Protein AF-A0A2G6KUJ3-F1 (afdb_monomer_lite)

Radius of gyration: 13.65 Å; chains: 1; bounding box: 35×19×34 Å

pLDDT: mean 89.56, std 5.61, range [70.75, 97.12]

Structure (mmCIF, N/CA/C/O backbone):
data_AF-A0A2G6KUJ3-F1
#
_entry.id   AF-A0A2G6KUJ3-F1
#
loop_
_atom_site.group_PDB
_atom_site.id
_atom_site.type_symbol
_atom_site.label_atom_id
_atom_site.label_alt_id
_atom_site.label_comp_id
_atom_site.label_asym_id
_atom_site.label_entity_id
_atom_site.label_seq_id
_atom_site.pdbx_PDB_ins_code
_atom_site.Cartn_x
_atom_site.Cartn_y
_atom_site.Cartn_z
_atom_site.occupancy
_atom_site.B_iso_or_equiv
_atom_site.auth_seq_id
_atom_site.auth_comp_id
_atom_site.auth_asym_id
_atom_site.auth_atom_id
_atom_site.pdbx_PDB_model_num
ATOM 1 N N . ARG A 1 1 ? -14.799 12.936 9.812 1.00 70.75 1 ARG A N 1
ATOM 2 C CA . ARG A 1 1 ? -13.866 11.828 10.154 1.00 70.75 1 ARG A CA 1
ATOM 3 C C . ARG A 1 1 ? -14.142 10.688 9.171 1.00 70.75 1 ARG A C 1
ATOM 5 O O . ARG A 1 1 ? -15.269 10.224 9.173 1.00 70.75 1 ARG A O 1
ATOM 12 N N . LEU A 1 2 ? -13.198 10.308 8.293 1.00 88.88 2 LEU A N 1
ATOM 13 C CA . LEU A 1 2 ? -13.476 9.372 7.179 1.00 88.88 2 LEU A CA 1
ATOM 14 C C . LEU A 1 2 ? -13.807 7.937 7.626 1.00 88.88 2 LEU A C 1
ATOM 16 O O . LEU A 1 2 ? -14.559 7.251 6.946 1.00 88.88 2 LEU A O 1
ATOM 20 N N . PHE A 1 3 ? -13.266 7.492 8.765 1.00 91.50 3 PHE A N 1
ATOM 21 C CA . PHE A 1 3 ? -13.503 6.149 9.296 1.00 91.50 3 PHE A CA 1
ATOM 22 C C . PHE A 1 3 ? -13.989 6.195 10.751 1.00 91.50 3 PHE A C 1
ATOM 24 O O . PHE A 1 3 ? -13.421 6.954 11.554 1.00 91.50 3 PHE A O 1
ATOM 31 N N . PRO A 1 4 ? -14.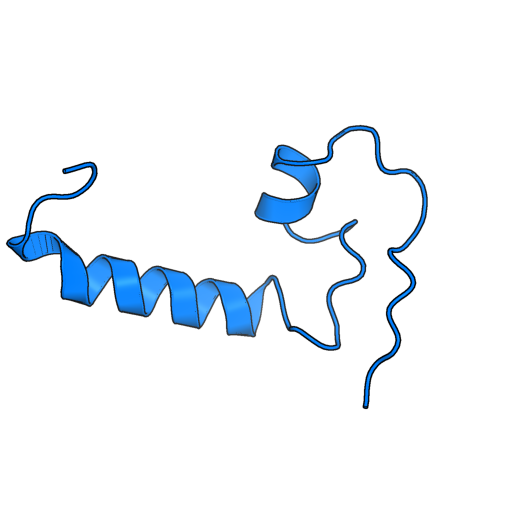995 5.375 11.110 1.00 95.12 4 PRO A N 1
ATOM 32 C CA . PRO A 1 4 ? -15.506 5.281 12.474 1.00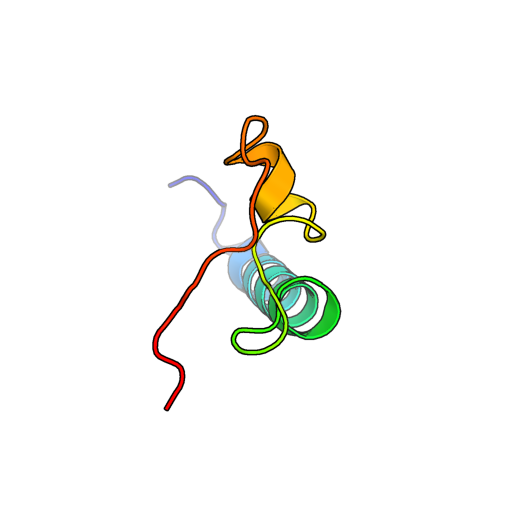 95.12 4 PRO A CA 1
ATOM 33 C C . PRO A 1 4 ? -14.451 4.660 13.411 1.00 95.12 4 PRO A C 1
ATOM 35 O O . PRO A 1 4 ? -13.602 3.880 12.964 1.00 95.12 4 PRO A O 1
ATOM 38 N N . ARG A 1 5 ? -14.453 5.045 14.699 1.00 93.81 5 ARG A N 1
ATOM 39 C CA . ARG A 1 5 ? -13.364 4.722 15.650 1.00 93.81 5 ARG A CA 1
ATOM 40 C C . ARG A 1 5 ? -13.208 3.222 15.857 1.00 93.81 5 ARG A C 1
ATOM 42 O O . ARG A 1 5 ? -12.084 2.749 15.998 1.00 93.81 5 ARG A O 1
ATOM 49 N N . GLU A 1 6 ? -14.312 2.485 15.836 1.00 95.94 6 GLU A N 1
ATOM 50 C CA . GLU A 1 6 ? -14.326 1.042 16.077 1.00 95.94 6 GLU A CA 1
ATOM 51 C C . GLU A 1 6 ? -13.536 0.285 14.999 1.00 95.94 6 GLU A C 1
ATOM 53 O O . GLU A 1 6 ? -12.992 -0.785 15.257 1.00 95.94 6 GLU A O 1
ATOM 58 N N . ARG A 1 7 ? -13.410 0.852 13.789 1.00 95.25 7 ARG A N 1
ATOM 59 C CA . ARG A 1 7 ? -12.702 0.217 12.665 1.00 95.25 7 ARG A CA 1
ATOM 60 C C . ARG A 1 7 ? -11.214 0.546 12.597 1.00 95.25 7 ARG A C 1
ATOM 62 O O . ARG A 1 7 ? -10.519 -0.026 11.763 1.00 95.25 7 ARG A O 1
ATOM 69 N N . TRP A 1 8 ? -10.711 1.444 13.441 1.00 95.88 8 TRP A N 1
ATOM 70 C CA . TRP A 1 8 ? -9.341 1.954 13.335 1.00 95.88 8 TRP A CA 1
ATOM 71 C C . TRP A 1 8 ? -8.276 0.867 13.435 1.00 95.88 8 TRP A C 1
ATOM 73 O O . TRP A 1 8 ? -7.380 0.838 12.599 1.00 95.88 8 TRP A O 1
ATOM 83 N N . ASN A 1 9 ? -8.401 -0.048 14.400 1.00 96.56 9 ASN A N 1
ATOM 84 C CA . ASN A 1 9 ? -7.428 -1.127 14.584 1.00 96.56 9 ASN A CA 1
ATOM 85 C C . ASN A 1 9 ? -7.385 -2.045 13.347 1.00 96.56 9 ASN A C 1
ATOM 87 O O . ASN A 1 9 ? -6.330 -2.270 12.759 1.00 96.56 9 ASN A O 1
ATOM 91 N N . LYS A 1 10 ? -8.562 -2.466 12.865 1.00 96.81 10 LYS A N 1
ATOM 92 C CA . LYS A 1 10 ? -8.674 -3.311 11.671 1.00 96.81 10 LYS A CA 1
ATOM 93 C C . LYS A 1 10 ? -8.100 -2.628 10.426 1.00 96.8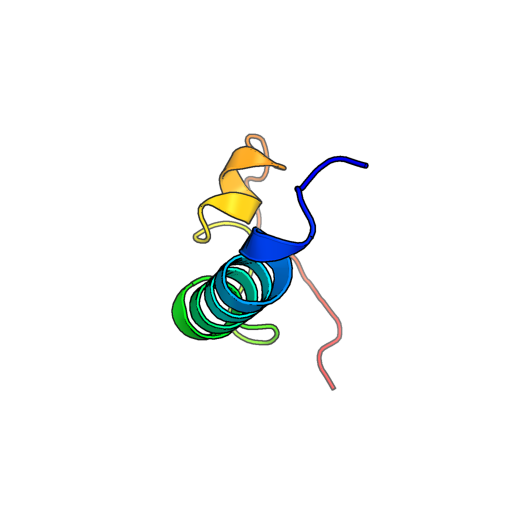1 10 LYS A C 1
ATOM 95 O O . LYS A 1 10 ? -7.301 -3.236 9.722 1.00 96.81 10 LYS A O 1
ATOM 100 N N . LEU A 1 11 ? -8.466 -1.368 10.179 1.00 96.31 11 LEU A N 1
ATOM 101 C CA . LEU A 1 11 ? -7.981 -0.606 9.023 1.00 96.31 11 LEU A CA 1
ATOM 102 C C . LEU A 1 11 ? -6.470 -0.377 9.079 1.00 96.31 11 LEU A C 1
ATOM 104 O O . LEU A 1 11 ? -5.787 -0.515 8.069 1.00 96.31 11 LEU A O 1
A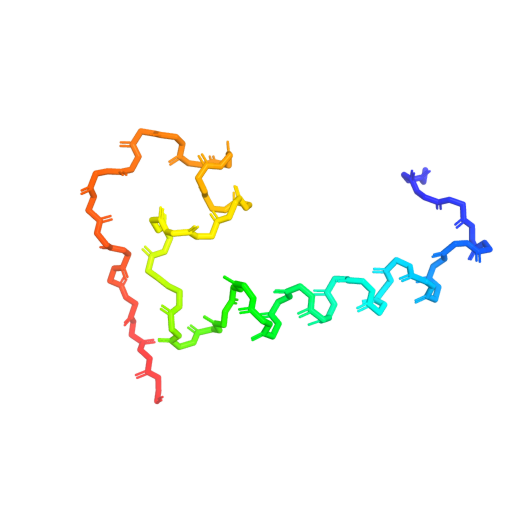TOM 108 N N . HIS A 1 12 ? -5.944 -0.053 10.257 1.00 95.56 12 HIS A N 1
ATOM 109 C CA . HIS A 1 12 ? -4.515 0.144 10.460 1.00 95.56 12 HIS A CA 1
ATOM 110 C C . HIS A 1 12 ? -3.717 -1.111 10.085 1.00 95.56 12 HIS A C 1
ATOM 112 O O . HIS A 1 12 ? -2.779 -1.028 9.293 1.00 95.56 12 HIS A O 1
ATOM 118 N N . LEU A 1 13 ? -4.138 -2.276 10.585 1.00 97.12 13 LEU A N 1
ATOM 119 C CA . LEU A 1 13 ? -3.504 -3.552 10.259 1.00 97.12 13 LEU A CA 1
ATOM 120 C C . LEU A 1 13 ? -3.624 -3.888 8.769 1.00 97.12 13 LEU A C 1
ATOM 122 O O . LEU A 1 13 ? -2.633 -4.275 8.157 1.00 97.12 13 LEU A O 1
ATOM 126 N N . GLN A 1 14 ? -4.793 -3.666 8.159 1.00 96.25 14 GLN A N 1
ATOM 127 C CA . GLN A 1 14 ? -4.987 -3.861 6.717 1.00 96.25 14 GLN A CA 1
ATOM 128 C C . GLN A 1 14 ? -4.004 -3.026 5.883 1.00 96.25 14 GLN A C 1
ATOM 130 O O . GLN A 1 14 ? -3.417 -3.544 4.936 1.00 96.25 14 GLN A O 1
ATOM 135 N N . ILE A 1 15 ? -3.774 -1.762 6.255 1.00 94.62 15 ILE A N 1
ATOM 136 C CA . ILE A 1 15 ? -2.818 -0.884 5.565 1.00 94.62 15 ILE A CA 1
ATOM 137 C C . ILE A 1 15 ? -1.379 -1.388 5.745 1.00 94.62 15 ILE A C 1
ATOM 139 O O . ILE A 1 15 ? -0.609 -1.375 4.784 1.00 94.62 15 ILE A O 1
ATOM 143 N N . ILE A 1 16 ? -1.010 -1.854 6.944 1.00 95.56 16 ILE A N 1
ATOM 144 C CA . ILE A 1 16 ? 0.329 -2.401 7.211 1.00 95.56 16 ILE A CA 1
ATOM 145 C C . ILE A 1 16 ? 0.585 -3.660 6.384 1.00 95.56 16 ILE A C 1
ATOM 147 O O . ILE A 1 16 ? 1.626 -3.744 5.731 1.00 95.56 16 ILE A O 1
ATOM 151 N N . TYR A 1 17 ? -0.335 -4.627 6.410 1.00 96.12 17 TYR A N 1
ATOM 152 C CA . TYR A 1 17 ? -0.179 -5.877 5.664 1.00 96.12 17 TYR A CA 1
ATOM 153 C C . TYR A 1 17 ? -0.103 -5.606 4.165 1.00 96.12 17 TYR A C 1
ATOM 155 O O . TYR A 1 17 ? 0.866 -6.007 3.524 1.00 96.12 17 TYR A O 1
ATOM 163 N N . TYR A 1 18 ? -1.007 -4.771 3.645 1.00 94.69 18 TYR A N 1
ATOM 164 C CA . TYR A 1 18 ? -0.961 -4.363 2.246 1.00 94.69 18 TYR A CA 1
ATOM 165 C C . TYR A 1 18 ? 0.373 -3.693 1.875 1.00 94.69 18 TYR A C 1
ATOM 167 O O . TYR A 1 18 ? 0.982 -4.015 0.855 1.00 94.69 18 TYR A O 1
ATOM 175 N N . GLY A 1 19 ? 0.861 -2.764 2.702 1.00 92.69 19 GLY A N 1
ATOM 176 C CA . GLY A 1 19 ? 2.133 -2.082 2.461 1.00 92.69 19 GLY A CA 1
ATOM 177 C C . GLY A 1 19 ? 3.330 -3.036 2.451 1.00 92.69 19 GLY A C 1
ATOM 178 O O . GLY A 1 19 ? 4.269 -2.831 1.687 1.00 92.69 19 GLY A O 1
ATOM 179 N N . ARG A 1 20 ? 3.294 -4.095 3.264 1.00 92.19 20 ARG A N 1
ATOM 180 C CA . ARG A 1 20 ? 4.358 -5.105 3.326 1.00 92.19 20 ARG A CA 1
ATOM 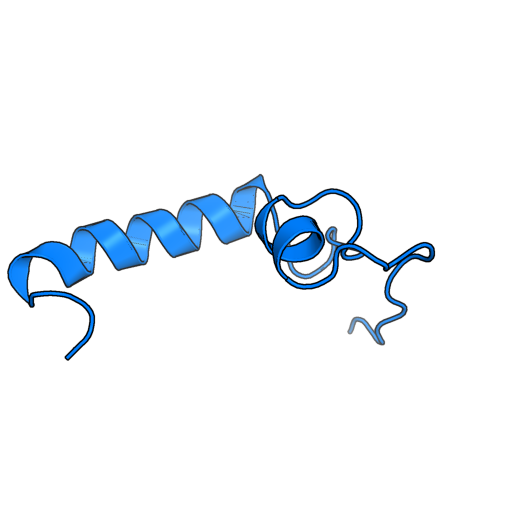181 C C . ARG A 1 20 ? 4.330 -6.061 2.140 1.00 92.19 20 ARG A C 1
ATOM 183 O O . ARG A 1 20 ? 5.388 -6.331 1.582 1.00 92.19 20 ARG A O 1
ATOM 190 N N . GLU A 1 21 ? 3.151 -6.539 1.764 1.00 92.31 21 GLU A N 1
ATOM 191 C CA . GLU A 1 21 ? 2.995 -7.578 0.741 1.00 92.31 21 GLU A CA 1
ATOM 192 C C . GLU A 1 21 ? 2.970 -7.004 -0.680 1.00 92.31 21 GLU A C 1
ATOM 194 O O . GLU A 1 21 ? 3.581 -7.569 -1.582 1.00 92.31 21 GLU A O 1
ATOM 199 N N . HIS A 1 22 ? 2.320 -5.854 -0.885 1.00 91.19 22 HIS A N 1
ATOM 200 C CA . HIS A 1 22 ? 2.030 -5.334 -2.226 1.00 91.19 22 HIS A CA 1
ATOM 201 C C . HIS A 1 22 ? 2.746 -4.023 -2.565 1.00 91.19 22 HIS A C 1
ATOM 203 O O . HIS A 1 22 ? 2.970 -3.732 -3.739 1.00 91.19 22 HIS A O 1
ATOM 209 N N . CYS A 1 23 ? 3.105 -3.198 -1.575 1.00 91.38 23 CYS A N 1
ATOM 210 C CA . CYS A 1 23 ? 3.742 -1.899 -1.824 1.00 91.38 23 CYS A CA 1
ATOM 211 C C . CYS A 1 23 ? 4.989 -1.652 -0.950 1.00 91.38 23 CYS A C 1
ATOM 213 O O . CYS A 1 23 ? 5.059 -0.643 -0.237 1.00 91.38 23 CYS A O 1
ATOM 215 N N . PRO A 1 24 ? 6.010 -2.528 -1.020 1.00 89.12 24 PRO A N 1
ATOM 216 C CA . PRO A 1 24 ? 7.198 -2.404 -0.186 1.00 89.12 24 PRO A CA 1
ATOM 217 C C . PRO A 1 24 ? 7.990 -1.137 -0.525 1.00 89.12 24 PRO A C 1
ATOM 219 O O . PRO A 1 24 ? 8.214 -0.821 -1.693 1.00 89.12 24 PRO A O 1
ATOM 222 N N . ALA A 1 25 ? 8.511 -0.444 0.490 1.00 86.06 25 ALA A N 1
ATOM 223 C CA . ALA A 1 25 ? 9.232 0.824 0.314 1.00 86.06 25 ALA A CA 1
ATOM 224 C C . ALA A 1 25 ? 10.436 0.725 -0.647 1.00 86.06 25 ALA A C 1
ATOM 226 O O . ALA A 1 25 ? 10.728 1.657 -1.401 1.00 86.06 25 ALA A O 1
ATOM 227 N N . ARG A 1 26 ? 11.132 -0.420 -0.641 1.00 84.31 26 ARG A N 1
ATOM 228 C CA . ARG A 1 26 ? 12.279 -0.685 -1.521 1.00 84.31 26 ARG A CA 1
ATOM 229 C C . ARG A 1 26 ? 11.935 -1.494 -2.771 1.00 84.31 26 ARG A C 1
ATOM 231 O O . ARG A 1 26 ? 12.686 -1.396 -3.731 1.00 84.31 26 ARG A O 1
ATOM 238 N N . GLY A 1 27 ? 10.838 -2.245 -2.800 1.00 83.88 27 GLY A N 1
ATOM 239 C CA . GLY A 1 27 ? 10.471 -3.062 -3.967 1.00 83.88 27 GLY A CA 1
ATOM 240 C C . GLY A 1 27 ? 9.475 -2.383 -4.907 1.00 83.88 27 GLY A C 1
ATOM 241 O O . GLY A 1 27 ? 9.406 -2.723 -6.078 1.00 83.88 27 GLY A O 1
ATOM 242 N N . CYS A 1 28 ? 8.732 -1.382 -4.434 1.00 86.38 28 CYS A N 1
ATOM 243 C CA . CYS A 1 28 ? 7.700 -0.748 -5.237 1.00 86.38 28 CYS A CA 1
ATOM 244 C C . CYS A 1 28 ? 8.277 0.355 -6.135 1.00 86.38 28 CYS A C 1
ATOM 246 O O . CYS A 1 28 ? 8.746 1.396 -5.666 1.00 86.38 28 CYS A O 1
ATOM 248 N N . TYR A 1 29 ? 8.177 0.153 -7.449 1.00 86.88 29 TYR A N 1
ATOM 249 C CA . TYR A 1 29 ? 8.519 1.154 -8.467 1.00 86.88 29 TYR A CA 1
ATOM 250 C C . TYR A 1 29 ? 7.299 1.936 -8.977 1.00 86.88 29 TYR A C 1
ATOM 252 O O . TYR A 1 29 ? 7.404 2.751 -9.896 1.00 86.88 29 TYR A O 1
ATOM 260 N N . GLY A 1 30 ? 6.137 1.734 -8.350 1.00 84.56 30 GLY A N 1
ATOM 261 C CA . GLY A 1 30 ? 4.896 2.438 -8.660 1.00 84.56 30 GLY A CA 1
ATOM 262 C C . GLY A 1 30 ? 4.225 2.012 -9.965 1.00 84.56 30 GLY A C 1
ATOM 263 O O . GLY A 1 30 ? 3.475 2.807 -10.518 1.00 84.56 30 GLY A O 1
ATOM 264 N N . LEU A 1 31 ? 4.526 0.809 -10.459 1.00 84.00 31 LEU A N 1
ATOM 265 C CA . LEU A 1 31 ? 3.932 0.233 -11.671 1.00 84.00 31 LEU A CA 1
ATOM 266 C C . LEU A 1 31 ? 3.051 -0.986 -11.369 1.00 84.00 31 LEU A C 1
ATOM 268 O O . LEU A 1 31 ? 2.055 -1.200 -12.048 1.00 84.00 31 LEU A O 1
ATOM 272 N N . GLU A 1 32 ? 3.413 -1.758 -10.346 1.00 84.19 32 GLU A N 1
ATOM 273 C CA . GLU A 1 32 ? 2.803 -3.065 -10.072 1.00 84.19 32 GLU A CA 1
ATOM 274 C C . GLU A 1 32 ? 1.748 -3.007 -8.966 1.00 84.19 32 GLU A C 1
ATOM 276 O O . GLU A 1 32 ? 0.762 -3.727 -9.023 1.00 84.19 32 GLU A O 1
ATOM 281 N N . CYS A 1 33 ? 1.924 -2.129 -7.974 1.00 89.75 33 CYS A N 1
ATOM 282 C CA . CYS A 1 33 ? 1.013 -2.051 -6.835 1.00 89.75 33 CYS A CA 1
ATOM 283 C C . CYS A 1 33 ? -0.337 -1.426 -7.229 1.00 89.75 33 CYS A C 1
ATOM 285 O O . CYS A 1 33 ? -0.360 -0.369 -7.870 1.00 89.75 33 CYS A O 1
ATOM 287 N N . ASP A 1 34 ? -1.453 -2.012 -6.784 1.00 90.12 34 ASP A N 1
ATOM 288 C CA . ASP A 1 34 ? -2.807 -1.563 -7.151 1.00 90.12 34 ASP A CA 1
ATOM 289 C C . ASP A 1 34 ? -3.067 -0.110 -6.756 1.00 90.12 34 ASP A C 1
ATOM 291 O O . ASP A 1 34 ? -3.556 0.685 -7.560 1.00 90.12 34 ASP A O 1
ATOM 295 N N . ILE A 1 35 ? -2.659 0.280 -5.544 1.00 91.00 35 ILE A N 1
ATOM 296 C CA . ILE A 1 35 ? -2.745 1.676 -5.086 1.00 91.00 35 ILE A CA 1
ATOM 297 C C . ILE A 1 35 ? -1.962 2.604 -6.024 1.00 91.00 35 ILE A C 1
ATOM 299 O O . ILE A 1 35 ? -2.448 3.657 -6.422 1.00 91.00 35 ILE A O 1
ATOM 303 N N . CYS A 1 36 ? -0.756 2.211 -6.423 1.00 89.88 36 CYS A N 1
ATOM 304 C CA . CYS A 1 36 ? 0.126 3.015 -7.259 1.00 89.88 36 CYS A CA 1
ATOM 305 C C . CYS A 1 36 ? -0.457 3.197 -8.658 1.00 89.88 36 CYS A C 1
ATOM 307 O O . CYS A 1 36 ? -0.433 4.304 -9.191 1.00 89.88 36 CYS A O 1
ATOM 309 N N . ARG A 1 37 ? -0.996 2.118 -9.229 1.00 90.38 37 ARG A N 1
ATOM 310 C CA . ARG A 1 37 ? -1.639 2.107 -10.541 1.00 90.38 37 ARG A CA 1
ATOM 311 C C . ARG A 1 37 ? -2.938 2.907 -10.535 1.00 90.38 37 ARG A C 1
ATOM 313 O O . ARG A 1 37 ? -3.184 3.658 -11.471 1.00 90.38 37 ARG A O 1
ATOM 320 N N . THR A 1 38 ? -3.724 2.800 -9.466 1.00 92.62 38 THR A N 1
ATOM 321 C CA . THR A 1 38 ? -4.985 3.540 -9.308 1.00 92.62 38 THR A CA 1
ATOM 322 C C . THR A 1 38 ? -4.733 5.034 -9.118 1.00 92.62 38 THR A C 1
ATOM 324 O O . THR A 1 38 ? -5.383 5.857 -9.755 1.00 92.62 38 THR A O 1
ATOM 327 N N . CYS A 1 39 ? -3.757 5.408 -8.286 1.00 90.12 39 CYS A N 1
ATOM 328 C CA . CYS A 1 39 ? -3.408 6.811 -8.058 1.00 90.12 39 CYS A CA 1
ATOM 329 C C . CYS A 1 39 ? -2.630 7.437 -9.228 1.00 90.12 39 CYS A C 1
ATOM 331 O O . CYS A 1 39 ? -2.693 8.650 -9.418 1.00 90.12 39 CYS A O 1
ATOM 333 N N . TYR A 1 40 ? -1.882 6.641 -10.001 1.00 90.31 40 TYR A N 1
ATOM 334 C CA . TYR A 1 40 ? -1.044 7.114 -11.110 1.00 90.31 40 TYR A CA 1
ATOM 335 C C . TYR A 1 40 ? -1.216 6.259 -12.381 1.00 90.31 40 TYR A C 1
ATOM 337 O O . TYR A 1 40 ? -0.250 5.642 -12.840 1.00 90.31 40 TYR A O 1
ATOM 345 N N . PRO A 1 41 ? -2.402 6.269 -13.014 1.00 88.00 41 PRO A N 1
ATOM 346 C CA . PRO A 1 41 ? -2.720 5.380 -14.137 1.00 88.00 41 PRO A CA 1
ATOM 347 C C . PRO A 1 41 ? -1.867 5.629 -15.388 1.00 88.00 41 PRO A C 1
ATOM 349 O O . PRO A 1 41 ? -1.593 4.711 -16.153 1.00 88.00 41 PRO A O 1
ATOM 352 N N . ASN A 1 42 ? -1.385 6.859 -15.584 1.00 90.38 42 ASN A N 1
ATOM 353 C CA . ASN A 1 42 ? -0.591 7.237 -16.758 1.00 90.38 42 ASN A CA 1
ATOM 354 C C . ASN A 1 42 ? 0.921 6.991 -16.588 1.00 90.38 42 ASN A C 1
ATOM 356 O O . ASN A 1 42 ? 1.719 7.390 -17.443 1.00 90.38 42 ASN A O 1
ATOM 360 N N . ARG A 1 43 ? 1.359 6.376 -15.481 1.00 88.44 43 ARG A N 1
ATOM 361 C CA . ARG A 1 43 ? 2.783 6.148 -15.218 1.00 88.44 43 ARG A CA 1
ATOM 362 C C . ARG A 1 43 ? 3.315 5.010 -16.089 1.00 88.44 43 ARG A C 1
ATOM 364 O O . ARG A 1 43 ? 3.016 3.849 -15.858 1.00 88.44 43 ARG A O 1
ATOM 371 N N . LYS A 1 44 ? 4.173 5.355 -17.053 1.00 84.81 44 LYS A N 1
ATOM 372 C CA . LYS A 1 44 ? 4.817 4.390 -17.969 1.00 84.81 44 LYS A CA 1
ATOM 373 C C . LYS A 1 44 ? 6.221 3.951 -17.543 1.00 84.81 44 LYS A C 1
ATOM 375 O O . LYS A 1 44 ? 6.760 3.004 -18.099 1.00 84.81 44 LYS A O 1
ATOM 380 N N . ARG A 1 45 ? 6.855 4.670 -16.609 1.00 87.69 45 ARG A N 1
ATOM 381 C CA . ARG A 1 45 ? 8.244 4.428 -16.183 1.00 87.69 45 ARG A CA 1
ATOM 382 C C . ARG A 1 45 ? 8.326 4.215 -14.678 1.00 87.69 45 ARG A C 1
ATOM 384 O O . ARG A 1 45 ? 7.588 4.842 -13.917 1.00 87.69 45 ARG A O 1
ATOM 391 N N . ALA A 1 46 ? 9.265 3.364 -14.272 1.00 87.50 46 ALA A N 1
ATOM 392 C CA . ALA A 1 46 ? 9.557 3.081 -12.874 1.00 87.50 46 ALA A CA 1
ATOM 393 C C . ALA A 1 46 ? 9.940 4.361 -12.115 1.00 87.50 46 ALA A C 1
ATOM 395 O O . ALA A 1 46 ? 10.734 5.176 -12.600 1.00 87.50 46 ALA A O 1
ATOM 396 N N . LYS A 1 47 ? 9.396 4.532 -10.903 1.00 86.25 47 LYS A N 1
ATOM 397 C CA . LYS A 1 47 ? 9.761 5.637 -10.010 1.00 86.25 47 LYS A CA 1
ATOM 398 C C . LYS A 1 47 ? 11.212 5.456 -9.568 1.00 86.25 47 LYS A C 1
ATOM 400 O O . LYS A 1 47 ? 11.526 4.517 -8.839 1.00 86.25 47 LYS A O 1
ATOM 405 N N . LYS A 1 48 ? 12.087 6.375 -9.977 1.00 84.88 48 LYS A N 1
ATOM 406 C CA . LYS A 1 48 ? 13.447 6.464 -9.438 1.00 84.88 48 LYS A CA 1
ATOM 407 C C . LYS A 1 48 ? 13.383 7.170 -8.087 1.00 84.88 48 LYS A C 1
ATOM 409 O O . LYS A 1 48 ? 12.864 8.280 -7.997 1.00 84.88 48 LYS A O 1
ATOM 414 N N . THR A 1 49 ? 13.871 6.521 -7.040 1.00 84.06 49 THR A N 1
ATOM 415 C CA . THR A 1 49 ? 14.006 7.114 -5.707 1.00 84.06 49 THR A CA 1
ATOM 416 C C . THR A 1 49 ? 15.413 6.865 -5.191 1.00 84.06 49 THR A C 1
ATOM 418 O O . THR A 1 49 ? 15.997 5.821 -5.474 1.00 84.06 49 THR A O 1
ATOM 421 N N . GLN A 1 50 ? 15.954 7.822 -4.436 1.00 79.88 50 GLN A N 1
ATOM 422 C CA . GLN A 1 50 ? 17.187 7.613 -3.685 1.00 79.88 50 GLN A CA 1
ATOM 423 C C . GLN A 1 50 ? 16.826 6.758 -2.470 1.00 79.88 50 GLN A C 1
ATOM 425 O O . GLN A 1 50 ? 16.146 7.220 -1.556 1.00 79.88 50 GLN A O 1
ATOM 430 N N . LYS A 1 51 ? 17.159 5.470 -2.536 1.00 78.19 51 LYS A N 1
ATOM 431 C CA . LYS A 1 51 ? 16.96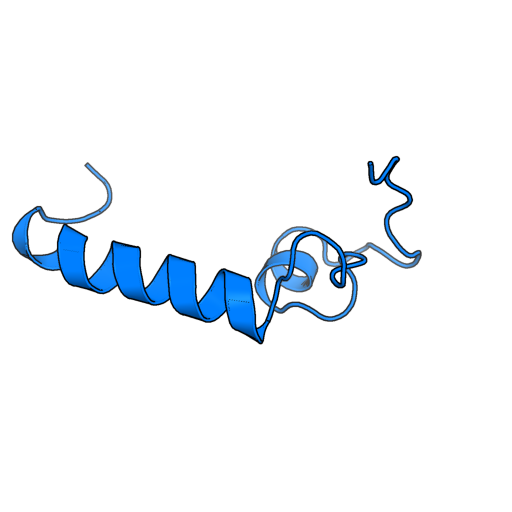7 4.525 -1.434 1.00 78.19 51 LYS A CA 1
ATOM 432 C C . LYS A 1 51 ? 18.274 4.507 -0.639 1.00 78.19 51 LYS A C 1
ATOM 434 O O . LYS A 1 51 ? 19.325 4.355 -1.252 1.00 78.19 51 LYS A O 1
ATOM 439 N N . ALA A 1 52 ? 18.179 4.724 0.673 1.00 76.94 52 ALA A N 1
ATOM 440 C CA . ALA A 1 52 ? 19.294 4.608 1.613 1.00 76.94 52 ALA A CA 1
ATOM 441 C C . ALA A 1 52 ? 19.743 3.154 1.779 1.00 76.94 52 ALA A C 1
ATOM 443 O O . ALA A 1 52 ? 18.863 2.255 1.683 1.00 76.94 52 ALA A O 1
#

Foldseek 3Di:
DPDDPVCVVVVVVVVVVLCVPANDPVPQQLPGHPVSCVVCVPDPDGRDDDDD

Secondary structure (DSSP, 8-state):
--S-GGGHHHHHHHHHHHHHHT--TTT--SSSSHHHHHH-TT--S-------

Sequence (52 aa):
RLFPRERWNKLHLQIIYYGREHCPARGCYGLECDICRTCYPNRKRAKKTQKA